Protein AF-A0A353LLB8-F1 (afdb_monomer_lite)

Radius of gyration: 14.52 Å; chains: 1; bounding box: 25×32×37 Å

pLDDT: mean 88.22, std 8.58, range [62.62, 96.12]

Structure (mmCIF, N/CA/C/O backbone):
data_AF-A0A353LLB8-F1
#
_entry.id   AF-A0A353LLB8-F1
#
loop_
_atom_site.group_PDB
_atom_site.id
_atom_site.type_symbol
_atom_site.label_atom_id
_atom_site.label_alt_id
_atom_site.label_comp_id
_atom_site.label_asym_id
_atom_site.label_entity_id
_atom_site.label_seq_id
_atom_site.pdbx_PDB_ins_code
_atom_site.Cartn_x
_atom_site.Cartn_y
_atom_site.Cartn_z
_atom_site.occupancy
_atom_site.B_iso_or_equiv
_atom_site.auth_seq_id
_atom_site.auth_comp_id
_atom_site.auth_asym_id
_atom_site.auth_atom_id
_atom_site.pdbx_PDB_model_num
ATOM 1 N N . TYR A 1 1 ? 2.278 12.240 -9.047 1.00 71.50 1 TYR A N 1
ATOM 2 C CA . TYR A 1 1 ? 3.468 12.509 -9.881 1.00 71.50 1 TYR A CA 1
ATOM 3 C C . TYR A 1 1 ? 3.679 11.287 -10.768 1.00 71.50 1 TYR A C 1
ATOM 5 O O . TYR A 1 1 ? 3.267 10.208 -10.359 1.00 71.50 1 TYR A O 1
ATOM 13 N N . GLN A 1 2 ? 4.240 11.445 -11.969 1.00 82.31 2 GLN A N 1
ATOM 14 C CA . GLN A 1 2 ? 4.647 10.306 -12.805 1.00 82.31 2 GLN A CA 1
ATOM 15 C C . GLN A 1 2 ? 6.115 9.975 -12.528 1.00 82.31 2 GLN A C 1
ATOM 17 O O . GLN A 1 2 ? 6.911 10.878 -12.272 1.00 82.31 2 GLN A O 1
ATOM 22 N N . SER A 1 3 ? 6.447 8.688 -12.535 1.00 92.12 3 SER A N 1
ATOM 23 C CA . SER A 1 3 ? 7.808 8.182 -12.350 1.00 92.12 3 SER A CA 1
ATOM 24 C C . SER A 1 3 ? 8.447 7.904 -13.713 1.00 92.12 3 SER A C 1
ATOM 26 O O . SER A 1 3 ? 7.730 7.504 -14.632 1.00 92.12 3 SER A O 1
ATOM 28 N N . PRO A 1 4 ? 9.776 8.061 -13.871 1.00 93.81 4 PRO A N 1
ATOM 29 C CA . PRO A 1 4 ? 10.467 7.644 -15.094 1.00 93.81 4 PRO A CA 1
ATOM 30 C C . PRO A 1 4 ? 10.441 6.121 -15.306 1.00 93.81 4 PRO A C 1
ATOM 32 O O . PRO A 1 4 ? 10.712 5.652 -16.408 1.00 93.81 4 PRO A O 1
ATOM 35 N N . GLU A 1 5 ? 10.105 5.352 -14.268 1.00 94.69 5 GLU A N 1
ATOM 36 C CA . GLU A 1 5 ? 10.133 3.890 -14.272 1.00 94.69 5 GLU A CA 1
ATOM 37 C C . GLU A 1 5 ? 8.841 3.295 -13.709 1.00 94.69 5 GLU A C 1
ATOM 39 O O . GLU A 1 5 ? 8.228 3.864 -12.800 1.00 94.69 5 GLU A O 1
ATOM 44 N N . ASN A 1 6 ? 8.481 2.116 -14.226 1.00 95.50 6 ASN A N 1
ATOM 45 C CA . ASN A 1 6 ? 7.400 1.281 -13.718 1.00 95.50 6 ASN A CA 1
ATOM 46 C C . ASN A 1 6 ? 7.933 0.355 -12.627 1.00 95.50 6 ASN A C 1
ATOM 48 O O . ASN A 1 6 ? 8.690 -0.576 -12.903 1.00 95.50 6 ASN A O 1
ATOM 52 N N . ARG A 1 7 ? 7.529 0.598 -11.382 1.00 95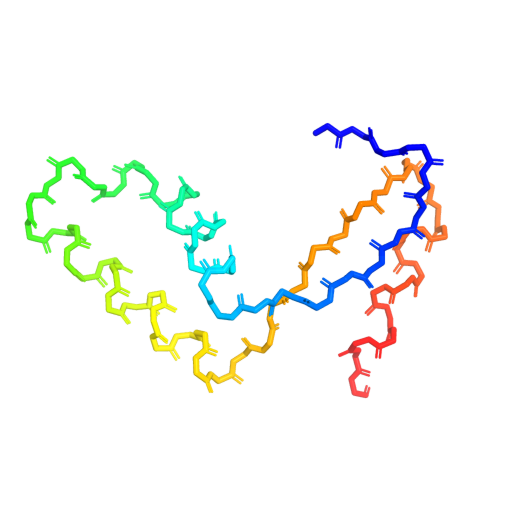.81 7 ARG A N 1
ATOM 53 C CA . ARG A 1 7 ? 7.984 -0.170 -10.228 1.00 95.81 7 ARG A CA 1
ATOM 54 C C . ARG A 1 7 ? 6.861 -0.368 -9.226 1.00 95.81 7 ARG A C 1
ATOM 56 O O . ARG A 1 7 ? 6.266 0.585 -8.727 1.00 95.81 7 ARG A O 1
ATOM 63 N N . LEU A 1 8 ? 6.637 -1.630 -8.881 1.00 95.69 8 LEU A N 1
ATOM 64 C CA . LEU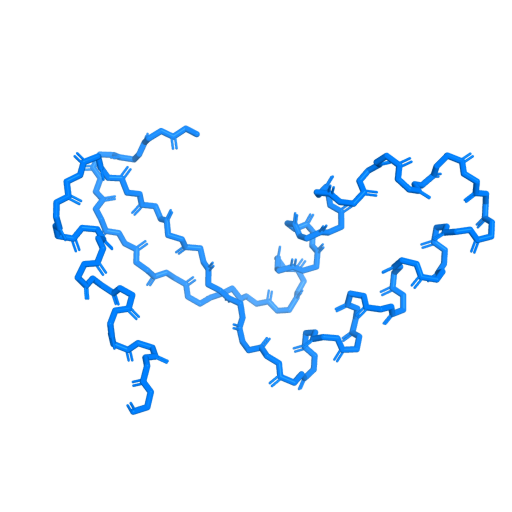 A 1 8 ? 5.698 -2.035 -7.849 1.00 95.69 8 LEU A CA 1
ATOM 65 C C . LEU A 1 8 ? 6.471 -2.374 -6.573 1.00 95.69 8 LEU A C 1
ATOM 67 O O . LEU A 1 8 ? 7.229 -3.341 -6.534 1.00 95.69 8 LEU A O 1
ATOM 71 N N . THR A 1 9 ? 6.295 -1.570 -5.527 1.00 96.12 9 THR A N 1
ATOM 72 C CA . THR A 1 9 ? 7.000 -1.751 -4.252 1.00 96.12 9 THR A CA 1
ATOM 73 C C . THR A 1 9 ? 6.000 -2.030 -3.144 1.00 96.12 9 THR A C 1
ATOM 75 O O . THR A 1 9 ? 5.086 -1.237 -2.915 1.00 96.12 9 THR A O 1
ATOM 78 N N . ARG A 1 10 ? 6.178 -3.145 -2.427 1.00 95.38 10 ARG A N 1
ATOM 79 C CA . ARG A 1 10 ? 5.398 -3.422 -1.216 1.00 95.38 10 ARG A CA 1
ATOM 80 C C . ARG A 1 10 ? 5.805 -2.440 -0.125 1.00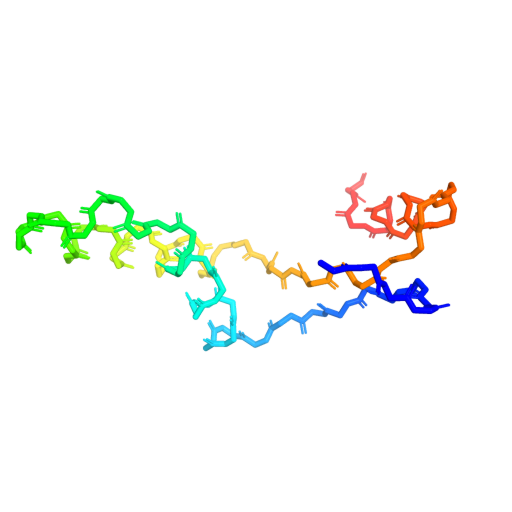 95.38 10 ARG A C 1
ATOM 82 O O . ARG A 1 10 ? 6.987 -2.335 0.192 1.00 95.38 10 ARG A O 1
ATOM 89 N N . LEU A 1 11 ? 4.833 -1.744 0.448 1.00 96.12 11 LEU A N 1
ATOM 90 C CA . LEU A 1 11 ? 5.079 -0.804 1.533 1.00 96.12 11 LEU A CA 1
ATOM 91 C C . LEU A 1 11 ? 5.143 -1.533 2.874 1.00 96.12 11 LEU A C 1
ATOM 93 O O . LEU A 1 11 ? 4.422 -2.507 3.107 1.00 96.12 11 LEU A O 1
ATOM 97 N N . ARG A 1 12 ? 5.973 -1.026 3.789 1.00 94.62 12 ARG A N 1
ATOM 98 C CA . ARG A 1 12 ? 5.892 -1.401 5.205 1.00 94.62 12 ARG A CA 1
ATOM 99 C C . ARG A 1 12 ? 4.625 -0.797 5.804 1.00 94.62 12 ARG A C 1
ATOM 101 O O . ARG A 1 12 ? 4.172 0.261 5.369 1.00 94.62 12 ARG A O 1
ATOM 108 N N . ASN A 1 13 ? 4.093 -1.411 6.859 1.00 90.88 13 ASN A N 1
ATOM 109 C CA . ASN A 1 13 ? 2.838 -0.973 7.485 1.00 90.88 13 ASN A CA 1
ATOM 110 C C . ASN A 1 13 ? 2.837 0.520 7.859 1.00 90.88 13 ASN A C 1
ATOM 112 O O . ASN A 1 13 ? 1.839 1.198 7.656 1.00 90.88 13 ASN A O 1
ATOM 116 N N . VAL A 1 14 ? 3.965 1.056 8.337 1.00 90.94 14 VAL A N 1
ATOM 117 C CA . VAL A 1 14 ? 4.098 2.480 8.700 1.00 90.94 14 VAL A CA 1
ATOM 118 C C . VAL A 1 14 ? 4.032 3.403 7.473 1.00 90.94 14 VAL A C 1
ATOM 120 O O . VAL A 1 14 ? 3.410 4.466 7.515 1.00 90.94 14 VAL A O 1
ATOM 123 N N . GLU A 1 15 ? 4.635 2.995 6.356 1.00 93.38 15 GLU A N 1
ATOM 124 C CA . GLU A 1 15 ? 4.609 3.747 5.093 1.00 93.38 15 GLU A CA 1
ATOM 125 C C . GLU A 1 15 ? 3.209 3.713 4.472 1.00 93.38 15 GLU A C 1
ATOM 127 O O . GLU A 1 15 ? 2.694 4.740 4.030 1.00 93.38 15 GLU A O 1
ATOM 132 N N . ALA A 1 16 ? 2.566 2.544 4.502 1.00 93.31 16 ALA A N 1
ATOM 133 C CA . ALA A 1 16 ? 1.202 2.356 4.032 1.00 93.31 16 ALA A CA 1
ATOM 134 C C . ALA A 1 16 ? 0.192 3.159 4.866 1.00 93.31 16 ALA A C 1
ATOM 136 O O . ALA A 1 16 ? -0.674 3.823 4.299 1.00 93.31 16 ALA A O 1
ATOM 137 N N . LEU A 1 17 ? 0.349 3.170 6.195 1.00 91.44 17 LEU A N 1
ATOM 138 C CA . LEU A 1 17 ? -0.453 3.989 7.104 1.00 91.44 17 LEU A CA 1
ATOM 139 C C . LEU A 1 17 ? -0.345 5.465 6.744 1.00 91.44 17 LEU A C 1
ATOM 141 O O . LEU A 1 17 ? -1.360 6.129 6.575 1.00 91.44 17 LEU A O 1
ATOM 145 N N . SER A 1 18 ? 0.878 5.961 6.571 1.00 89.56 18 SER A N 1
ATOM 146 C CA . SER A 1 18 ? 1.121 7.368 6.248 1.00 89.56 18 SER A CA 1
ATOM 147 C C . SER A 1 18 ? 0.480 7.753 4.910 1.00 89.56 18 SER A C 1
ATOM 149 O O . SER A 1 18 ? -0.158 8.800 4.804 1.00 89.56 18 SER A O 1
ATOM 151 N N . SER A 1 19 ? 0.587 6.876 3.906 1.00 89.12 19 SER A N 1
ATOM 152 C CA . SER A 1 19 ? -0.010 7.077 2.584 1.00 89.12 19 SER A CA 1
ATOM 153 C C . SER A 1 19 ? -1.543 7.089 2.629 1.00 89.12 19 SER A C 1
ATOM 155 O O . SER A 1 19 ? -2.163 8.003 2.090 1.00 89.12 19 SER A O 1
ATOM 157 N N . LEU A 1 20 ? -2.168 6.102 3.278 1.00 87.81 20 LEU A N 1
ATOM 158 C CA . LEU A 1 20 ? -3.629 5.977 3.335 1.00 87.81 20 LEU A CA 1
ATOM 159 C C . LEU A 1 20 ? -4.268 7.025 4.255 1.00 87.81 20 LEU A C 1
ATOM 161 O O . LEU A 1 20 ? -5.302 7.605 3.923 1.00 87.81 20 LEU A O 1
ATOM 165 N N . TYR A 1 21 ? -3.638 7.316 5.393 1.00 84.75 21 TYR A N 1
ATOM 166 C CA . TYR A 1 21 ? -4.135 8.305 6.348 1.00 84.75 21 TYR A CA 1
ATOM 167 C C . TYR A 1 21 ? -4.078 9.734 5.787 1.00 84.75 21 TYR A C 1
ATOM 169 O O . TYR A 1 21 ? -4.933 10.570 6.100 1.00 84.75 21 TYR A O 1
ATOM 177 N N . ALA A 1 22 ? -3.106 10.023 4.913 1.00 82.81 22 ALA A N 1
ATOM 178 C CA . AL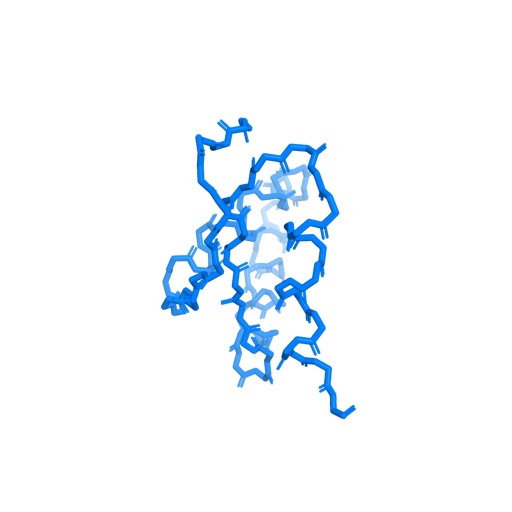A A 1 22 ? -3.058 11.273 4.163 1.00 82.81 22 ALA A CA 1
ATOM 179 C C . ALA A 1 22 ? -4.248 11.405 3.197 1.00 82.81 22 ALA A C 1
ATOM 181 O O . ALA A 1 22 ? -4.864 12.468 3.148 1.00 82.81 22 ALA A O 1
ATOM 182 N N . SER A 1 23 ? -4.631 10.332 2.496 1.00 79.12 23 SER A N 1
ATOM 183 C CA . SER A 1 23 ? -5.806 10.324 1.608 1.00 79.12 23 SER A CA 1
ATOM 184 C C . SER A 1 23 ? -7.131 10.516 2.353 1.00 79.12 23 SER A C 1
ATOM 186 O O . SER A 1 23 ? -8.067 11.086 1.799 1.00 79.12 23 SER A O 1
ATOM 188 N N . ALA A 1 24 ? -7.208 10.121 3.626 1.00 75.69 24 ALA A N 1
ATOM 189 C CA . ALA A 1 24 ? -8.392 10.307 4.464 1.00 75.69 24 ALA A CA 1
ATOM 190 C C . ALA A 1 24 ? -8.498 11.712 5.102 1.00 75.69 24 ALA A C 1
ATOM 192 O O . ALA A 1 24 ? -9.299 11.925 6.013 1.00 75.69 24 ALA A O 1
ATOM 193 N N . ALA A 1 25 ? -7.701 12.688 4.645 1.00 69.19 25 ALA A N 1
ATOM 194 C CA . ALA A 1 25 ? -7.556 13.995 5.286 1.00 69.19 25 ALA A CA 1
ATOM 195 C C . ALA A 1 25 ? -8.848 14.773 5.533 1.00 69.19 25 ALA A C 1
ATOM 197 O O . ALA A 1 25 ? -8.967 15.417 6.573 1.00 69.19 25 ALA A O 1
ATOM 198 N N . MET A 1 26 ? -9.808 14.680 4.616 1.00 67.62 26 MET A N 1
ATOM 199 C CA . MET A 1 26 ? -11.087 15.391 4.708 1.00 67.62 26 MET A CA 1
ATOM 200 C C . MET A 1 26 ? -11.968 14.891 5.863 1.00 67.62 26 MET A C 1
ATOM 202 O O . MET A 1 26 ? -12.813 15.630 6.357 1.00 67.62 26 MET A O 1
ATOM 206 N N . LEU A 1 27 ? -11.755 13.654 6.325 1.00 65.25 27 LEU A N 1
ATOM 207 C CA . LEU A 1 27 ? -12.512 13.041 7.421 1.00 65.25 27 LEU A CA 1
ATOM 208 C C . LEU A 1 27 ? -11.930 13.376 8.805 1.00 65.25 27 LEU A C 1
ATOM 210 O O . LEU A 1 27 ? -12.547 13.074 9.821 1.00 65.25 27 LEU A O 1
ATOM 214 N N . ARG A 1 28 ? -10.753 14.016 8.860 1.00 62.62 28 ARG A N 1
ATOM 215 C CA . ARG A 1 28 ? -10.016 14.318 10.101 1.00 62.62 28 ARG A CA 1
ATOM 216 C C . ARG A 1 28 ? -10.419 15.635 10.776 1.00 62.62 28 ARG A C 1
ATOM 218 O O . ARG A 1 28 ? -9.816 15.999 11.782 1.00 62.62 28 ARG A O 1
ATOM 225 N N . SER A 1 29 ? -11.358 16.378 10.197 1.00 67.12 29 SER A N 1
ATOM 226 C CA . SER A 1 29 ? -11.803 17.694 10.684 1.00 67.12 29 SER A CA 1
ATOM 227 C C . SER A 1 29 ? -12.595 17.599 11.991 1.00 67.12 29 SER A C 1
ATOM 229 O O . SER A 1 29 ? -12.622 18.548 12.766 1.00 67.12 29 SER A O 1
ATOM 231 N N . ASP A 1 30 ? -13.215 16.443 12.232 1.00 77.94 30 ASP A N 1
ATOM 232 C CA . ASP A 1 30 ? -13.917 16.107 13.466 1.00 77.94 30 ASP A CA 1
ATOM 233 C C . ASP A 1 30 ? -13.028 15.213 14.343 1.00 77.94 30 ASP A C 1
ATOM 235 O O . ASP A 1 30 ? -12.488 14.207 13.874 1.00 77.94 30 ASP A O 1
ATOM 239 N N . ALA A 1 31 ? -12.863 15.583 15.615 1.00 70.25 31 ALA A N 1
ATOM 240 C CA . ALA A 1 31 ? -11.956 14.894 16.531 1.00 70.25 31 ALA A CA 1
ATOM 241 C C . ALA A 1 31 ? -12.340 13.419 16.747 1.00 70.25 31 ALA A C 1
ATOM 243 O O . ALA A 1 31 ? -11.453 12.573 16.796 1.00 70.25 31 ALA A O 1
ATOM 244 N N . GLY A 1 32 ? -13.637 13.092 16.790 1.00 75.00 32 GLY A N 1
ATOM 245 C CA . GLY A 1 32 ? -14.107 11.711 16.921 1.00 75.00 32 GLY A CA 1
ATOM 246 C C . GLY A 1 32 ? -13.928 10.887 15.643 1.00 75.00 32 GLY A C 1
ATOM 247 O O . GLY A 1 32 ? -13.768 9.669 15.701 1.00 75.00 32 GLY A O 1
ATOM 248 N N . ASN A 1 33 ? -13.918 11.530 14.477 1.00 79.94 33 ASN A N 1
ATOM 249 C CA . ASN A 1 33 ? -13.663 10.858 13.205 1.00 79.94 33 ASN A CA 1
ATOM 250 C C . ASN A 1 33 ? -12.179 10.581 12.952 1.00 79.94 33 ASN A C 1
ATOM 252 O O . ASN A 1 33 ? -11.872 9.622 12.246 1.00 79.94 33 ASN A O 1
ATOM 256 N N . LYS A 1 34 ? -11.251 11.346 13.543 1.00 80.56 34 LYS A N 1
ATOM 257 C CA . LYS A 1 34 ? -9.804 11.086 13.407 1.00 80.56 34 LYS A CA 1
ATOM 258 C C . LYS A 1 34 ? -9.417 9.698 13.903 1.00 80.56 34 LYS A C 1
ATOM 260 O O . LYS A 1 34 ? -8.710 8.991 13.182 1.00 80.56 34 LYS A O 1
ATOM 265 N N . ASP A 1 35 ? -9.893 9.330 15.088 1.00 85.94 35 ASP A N 1
ATOM 266 C CA . ASP A 1 35 ? -9.565 8.052 15.724 1.00 85.94 35 ASP A CA 1
ATOM 267 C C . ASP A 1 35 ? -10.220 6.894 14.969 1.00 85.94 35 ASP A C 1
ATOM 269 O O . ASP A 1 35 ? -9.550 5.939 14.592 1.00 85.94 35 ASP A O 1
ATOM 273 N N . ARG A 1 36 ? -11.496 7.042 14.589 1.00 87.56 36 ARG A N 1
ATOM 274 C CA . ARG A 1 36 ? -12.205 6.030 13.786 1.00 87.56 36 ARG A CA 1
ATOM 275 C C . ARG A 1 36 ? -11.540 5.780 12.434 1.00 87.56 36 ARG A C 1
ATOM 277 O O . ARG A 1 36 ? -11.436 4.638 11.998 1.00 87.56 36 ARG A O 1
ATOM 284 N N . VAL A 1 37 ? -11.088 6.836 11.757 1.00 88.06 37 VAL A N 1
ATOM 285 C CA . VAL A 1 37 ? -10.354 6.714 10.490 1.00 88.06 37 VAL A CA 1
ATOM 286 C C . VAL A 1 37 ? -9.029 5.989 10.707 1.00 88.06 37 VAL A C 1
ATOM 288 O O . VAL A 1 37 ? -8.672 5.131 9.901 1.00 88.06 37 VAL A O 1
ATOM 291 N N . LEU A 1 38 ? -8.309 6.307 11.785 1.00 88.75 38 LEU A N 1
ATOM 292 C CA . LEU A 1 38 ? -7.055 5.638 12.117 1.00 88.75 38 LEU A CA 1
ATOM 293 C C . LEU A 1 38 ? -7.270 4.141 12.380 1.00 88.75 38 LEU A C 1
ATOM 295 O O . LEU A 1 38 ? -6.559 3.325 11.793 1.00 88.75 38 LEU A O 1
ATOM 299 N N . ASP A 1 39 ? -8.276 3.787 13.180 1.00 91.06 39 ASP A N 1
ATOM 300 C CA . ASP A 1 39 ? -8.622 2.400 13.510 1.00 91.06 39 ASP A CA 1
ATOM 301 C C . ASP A 1 39 ? -8.980 1.592 12.261 1.00 91.06 39 ASP A C 1
ATOM 303 O O . ASP A 1 39 ? -8.491 0.476 12.066 1.00 91.06 39 ASP A O 1
ATOM 307 N N . VAL A 1 40 ? -9.790 2.170 11.368 1.00 91.44 40 VAL A N 1
ATOM 308 C CA . VAL A 1 40 ? -10.167 1.528 10.103 1.00 91.44 40 VAL A CA 1
ATOM 309 C C . VAL A 1 40 ? -8.941 1.299 9.223 1.00 91.44 40 VAL A C 1
ATOM 311 O O . VAL A 1 40 ? -8.750 0.191 8.720 1.00 91.44 40 VAL A O 1
ATOM 314 N N . VAL A 1 41 ? -8.085 2.311 9.048 1.00 90.81 41 VAL A N 1
ATOM 315 C CA . VAL A 1 41 ? -6.868 2.164 8.237 1.00 90.81 41 VAL A CA 1
ATOM 316 C C . VAL A 1 41 ? -5.947 1.104 8.847 1.00 90.81 41 VAL A C 1
ATOM 318 O O . VAL A 1 41 ? -5.456 0.239 8.123 1.00 90.81 41 VAL A O 1
ATOM 321 N N . ALA A 1 42 ? -5.760 1.100 10.168 1.00 91.25 42 ALA A N 1
ATOM 322 C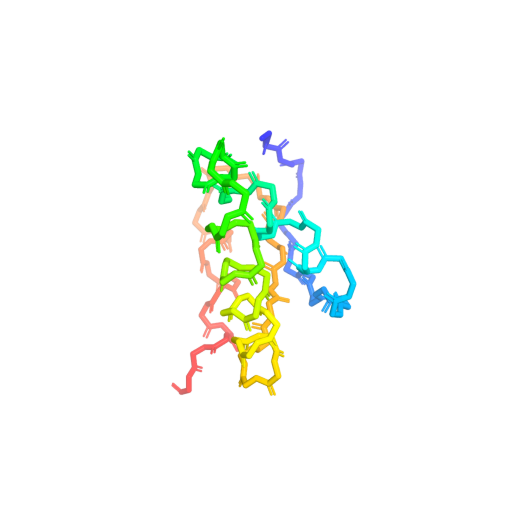 CA . ALA A 1 42 ? -4.954 0.095 10.856 1.00 91.25 42 ALA A CA 1
ATOM 323 C C . ALA A 1 42 ? -5.510 -1.329 10.667 1.00 91.25 42 ALA A C 1
ATOM 325 O O . ALA A 1 42 ? -4.749 -2.247 10.352 1.00 91.25 42 ALA A O 1
ATOM 326 N N . ALA A 1 43 ? -6.828 -1.514 10.786 1.00 92.88 43 ALA A N 1
ATOM 327 C CA . ALA A 1 43 ? -7.485 -2.805 10.588 1.00 92.88 43 ALA A CA 1
ATOM 328 C C . ALA A 1 43 ? -7.351 -3.324 9.145 1.00 92.88 43 ALA A C 1
ATOM 330 O O . ALA A 1 43 ? -7.148 -4.522 8.933 1.00 92.88 43 ALA A O 1
ATOM 331 N N . VAL A 1 44 ? -7.420 -2.437 8.146 1.00 91.75 44 VAL A N 1
ATOM 332 C CA . VAL A 1 44 ? -7.198 -2.794 6.734 1.00 91.75 44 VAL A CA 1
ATOM 333 C C . VAL A 1 44 ? -5.760 -3.263 6.513 1.00 91.75 44 VAL A C 1
ATOM 335 O O . VAL A 1 44 ? -5.548 -4.312 5.904 1.00 91.75 44 VAL A O 1
ATOM 338 N N . LEU A 1 45 ? -4.774 -2.542 7.053 1.00 92.31 45 LEU A N 1
ATOM 339 C CA . LEU A 1 45 ? -3.350 -2.858 6.875 1.00 92.31 45 LEU A CA 1
ATOM 340 C C . LEU A 1 45 ? -2.932 -4.206 7.472 1.00 92.31 45 LEU A C 1
ATOM 342 O O . LEU A 1 45 ? -1.969 -4.808 7.004 1.00 92.31 45 LEU A O 1
ATOM 346 N N . GLN A 1 46 ? -3.651 -4.705 8.479 1.00 91.50 46 GLN A N 1
ATOM 347 C CA . GLN A 1 46 ? -3.403 -6.040 9.035 1.00 91.50 46 GLN A CA 1
ATOM 348 C C . GLN A 1 46 ? -3.834 -7.175 8.098 1.00 91.50 46 GLN A C 1
ATOM 350 O O . GLN A 1 46 ? -3.375 -8.304 8.254 1.00 91.50 46 GLN A O 1
ATOM 355 N N . ARG A 1 47 ? -4.728 -6.898 7.143 1.00 92.81 47 ARG A N 1
ATOM 356 C CA . ARG A 1 47 ? -5.379 -7.920 6.307 1.00 92.81 47 ARG A CA 1
ATOM 357 C C . ARG A 1 47 ? -4.973 -7.820 4.845 1.00 92.81 47 ARG A C 1
ATOM 359 O O . ARG A 1 47 ? -4.941 -8.833 4.155 1.00 92.81 47 ARG A O 1
ATOM 366 N N . VAL A 1 48 ? -4.682 -6.609 4.374 1.00 92.50 48 VAL A N 1
ATOM 367 C CA . VAL A 1 48 ? -4.443 -6.321 2.961 1.00 92.50 48 VAL A CA 1
ATOM 368 C C . VAL A 1 48 ? -3.052 -5.706 2.791 1.00 92.50 48 VAL A C 1
ATOM 370 O O . VAL A 1 48 ? -2.792 -4.629 3.333 1.00 92.50 48 VAL A O 1
ATOM 373 N N . PRO A 1 49 ? -2.140 -6.353 2.040 1.00 93.00 49 PRO A N 1
ATOM 374 C CA . PRO A 1 49 ? -0.849 -5.759 1.733 1.00 93.00 49 PRO A CA 1
ATOM 375 C C . PRO A 1 49 ? -1.026 -4.556 0.802 1.00 93.00 49 PRO A C 1
ATOM 377 O O . PRO A 1 49 ? -1.745 -4.621 -0.192 1.00 93.00 49 PRO A O 1
ATOM 380 N N . VAL A 1 50 ? -0.335 -3.460 1.110 1.00 94.19 50 VAL A N 1
ATOM 381 C CA . VAL A 1 50 ? -0.389 -2.225 0.320 1.00 94.19 50 VAL A CA 1
ATOM 382 C C . VAL A 1 50 ? 0.889 -2.069 -0.490 1.00 94.19 50 VAL A C 1
ATOM 384 O O . VAL A 1 50 ? 1.997 -2.300 0.001 1.00 94.19 50 VAL A O 1
ATOM 387 N N . TYR A 1 51 ? 0.724 -1.646 -1.738 1.00 94.94 51 TYR A N 1
ATOM 388 C CA . TYR A 1 51 ? 1.809 -1.434 -2.682 1.00 94.94 51 TYR A CA 1
ATOM 389 C C . TYR A 1 51 ? 1.758 -0.008 -3.215 1.00 94.94 51 TYR A C 1
ATOM 391 O O . TYR A 1 51 ? 0.684 0.555 -3.423 1.00 94.94 51 TYR A O 1
ATOM 399 N N . ARG A 1 52 ? 2.934 0.558 -3.468 1.00 93.75 52 ARG A N 1
ATOM 400 C CA . ARG A 1 52 ? 3.096 1.778 -4.250 1.00 93.75 52 ARG A CA 1
ATOM 401 C C . ARG A 1 52 ? 3.465 1.389 -5.673 1.00 93.75 52 ARG A C 1
ATOM 403 O O . ARG A 1 52 ? 4.403 0.616 -5.875 1.00 93.75 52 ARG A O 1
ATOM 410 N N . LEU A 1 53 ? 2.722 1.935 -6.629 1.00 94.62 53 LEU A N 1
ATOM 411 C CA . LEU A 1 53 ? 3.046 1.865 -8.046 1.00 94.62 53 LEU A CA 1
ATOM 412 C C . LEU A 1 53 ? 3.626 3.215 -8.466 1.00 94.62 53 LEU A C 1
ATOM 414 O O . LEU A 1 53 ? 2.898 4.191 -8.632 1.00 94.62 53 LEU A O 1
ATOM 418 N N . ASP A 1 54 ? 4.942 3.260 -8.610 1.00 95.12 54 ASP A N 1
ATOM 419 C CA . ASP A 1 54 ? 5.604 4.322 -9.354 1.00 95.12 54 ASP A CA 1
ATOM 420 C C . ASP A 1 54 ? 5.481 3.955 -10.837 1.00 95.12 54 ASP A C 1
ATOM 422 O O . ASP A 1 54 ? 5.848 2.843 -11.217 1.00 95.12 54 ASP A O 1
ATOM 426 N N . CYS A 1 55 ? 4.890 4.824 -11.661 1.00 94.50 55 CYS A N 1
ATOM 427 C CA . CYS A 1 55 ? 4.611 4.483 -13.054 1.00 94.50 55 CYS A CA 1
ATOM 428 C C . CYS A 1 55 ? 4.773 5.627 -14.055 1.00 94.50 55 CYS A C 1
ATOM 430 O O . CYS A 1 55 ? 4.550 6.807 -13.752 1.00 94.50 55 CYS A O 1
ATOM 432 N N . ARG A 1 56 ? 5.097 5.211 -15.281 1.00 94.38 56 ARG A N 1
ATOM 433 C CA . ARG A 1 56 ? 4.837 5.927 -16.529 1.00 94.38 56 ARG A CA 1
ATOM 434 C C . ARG A 1 56 ? 3.371 5.703 -16.945 1.00 94.38 56 ARG A C 1
ATOM 436 O O . ARG A 1 56 ? 2.757 4.719 -16.526 1.00 94.38 56 ARG A O 1
ATOM 443 N N . PRO A 1 57 ? 2.782 6.575 -17.781 1.00 90.69 57 PRO A N 1
ATOM 444 C CA . PRO A 1 57 ? 1.413 6.412 -18.272 1.00 90.69 57 PRO A CA 1
ATOM 445 C C . PRO A 1 57 ? 1.345 5.403 -19.434 1.00 90.69 57 PRO A C 1
ATOM 447 O O . PRO A 1 57 ? 0.938 5.749 -20.540 1.00 90.69 57 PRO A O 1
ATOM 450 N N . ASP A 1 58 ? 1.777 4.165 -19.202 1.00 93.44 58 ASP A N 1
ATOM 451 C CA . ASP A 1 58 ? 1.849 3.114 -20.217 1.00 93.44 58 ASP A CA 1
ATOM 452 C C . ASP A 1 58 ? 1.168 1.806 -19.776 1.00 93.44 58 ASP A C 1
ATOM 454 O O . ASP A 1 58 ? 0.712 1.637 -18.642 1.00 93.44 58 ASP A O 1
ATOM 458 N N . TYR A 1 59 ? 1.070 0.867 -20.715 1.00 93.69 59 TYR A N 1
ATOM 459 C CA . TYR A 1 59 ? 0.466 -0.444 -20.483 1.00 93.69 59 TYR A CA 1
ATOM 460 C C . TYR A 1 59 ? 1.287 -1.328 -19.527 1.00 93.69 59 TYR A C 1
ATOM 462 O O . TYR A 1 59 ? 0.731 -2.146 -18.787 1.00 93.69 59 TYR A O 1
ATOM 470 N N . GLU A 1 60 ? 2.611 -1.177 -19.526 1.00 93.12 60 GLU A N 1
ATOM 471 C CA . GLU A 1 60 ? 3.508 -1.973 -18.686 1.00 93.12 60 GLU A CA 1
ATOM 472 C C . GLU A 1 60 ? 3.249 -1.710 -17.197 1.00 93.12 60 GLU A C 1
ATOM 474 O O . GLU A 1 60 ? 3.206 -2.656 -16.409 1.00 93.12 60 GLU A O 1
ATOM 479 N N . ALA A 1 61 ? 2.963 -0.460 -16.819 1.00 93.38 61 ALA A N 1
ATOM 480 C CA . ALA A 1 61 ? 2.571 -0.095 -15.460 1.00 93.38 61 ALA A CA 1
ATOM 481 C C . ALA A 1 61 ? 1.352 -0.886 -14.963 1.00 93.38 61 ALA A C 1
ATOM 483 O O . ALA A 1 61 ? 1.340 -1.388 -13.838 1.00 93.38 61 ALA A O 1
ATOM 484 N N . VAL A 1 62 ? 0.330 -1.022 -15.813 1.00 93.06 62 VAL A N 1
ATOM 485 C CA . VAL A 1 62 ? -0.884 -1.795 -15.504 1.00 93.06 62 VAL A CA 1
ATOM 486 C C . VAL A 1 62 ? -0.567 -3.286 -15.446 1.00 93.06 62 VAL A C 1
ATOM 488 O O . VAL A 1 62 ? -1.096 -4.006 -14.606 1.00 93.06 62 VAL A O 1
ATOM 491 N N . SER A 1 63 ? 0.320 -3.765 -16.313 1.00 94.69 63 SER A N 1
ATOM 492 C CA . SER A 1 63 ? 0.701 -5.178 -16.348 1.00 94.69 63 SER A CA 1
ATOM 493 C C . SER A 1 63 ? 1.365 -5.635 -15.049 1.00 94.69 63 SER A C 1
ATOM 495 O O . SER A 1 63 ? 1.115 -6.757 -14.612 1.00 94.69 63 SER A O 1
ATOM 497 N N . LEU A 1 64 ? 2.121 -4.761 -14.373 1.00 94.19 64 LEU A N 1
ATOM 498 C CA . LEU A 1 64 ? 2.716 -5.070 -13.068 1.00 94.19 64 LEU A CA 1
ATOM 499 C C . LEU A 1 64 ? 1.669 -5.425 -12.003 1.00 94.19 64 LEU A C 1
ATOM 501 O O . LEU A 1 64 ? 1.911 -6.314 -11.187 1.00 94.19 64 LEU A O 1
ATOM 505 N N . THR A 1 65 ? 0.496 -4.783 -12.004 1.00 93.81 65 THR A N 1
ATOM 506 C CA . THR A 1 65 ? -0.532 -5.030 -10.976 1.00 93.81 65 THR A CA 1
ATOM 507 C C . THR A 1 65 ? -1.212 -6.385 -11.140 1.00 93.81 65 THR A C 1
ATOM 509 O O . THR A 1 65 ? -1.711 -6.931 -10.159 1.00 93.81 65 THR A O 1
ATOM 512 N N . ARG A 1 66 ? -1.167 -6.982 -12.340 1.00 93.81 66 ARG A N 1
ATOM 513 C CA . ARG A 1 66 ? -1.705 -8.330 -12.587 1.00 93.81 66 ARG A CA 1
ATOM 514 C C . ARG A 1 66 ? -1.008 -9.394 -11.745 1.00 93.81 66 ARG A C 1
ATOM 516 O O . ARG A 1 66 ? -1.654 -10.356 -11.361 1.00 93.81 66 ARG A O 1
ATOM 523 N N . SER A 1 67 ? 0.269 -9.194 -11.411 1.00 91.75 67 SER A N 1
ATOM 524 C CA . SER A 1 67 ? 1.015 -10.096 -10.520 1.00 91.75 67 SER A CA 1
ATOM 525 C C . SER A 1 67 ? 0.458 -10.168 -9.091 1.00 91.75 67 SER A C 1
ATOM 527 O O . SER A 1 67 ? 0.826 -11.067 -8.342 1.00 91.75 67 SER A O 1
ATOM 529 N N . LEU A 1 68 ? -0.411 -9.226 -8.703 1.00 92.38 68 LEU A N 1
ATOM 530 C CA . LEU A 1 68 ? -1.063 -9.190 -7.393 1.00 92.38 68 LEU A CA 1
ATOM 531 C C . LEU A 1 68 ? -2.434 -9.877 -7.379 1.00 92.38 68 LEU A C 1
ATOM 533 O O . LEU A 1 68 ? -3.034 -9.992 -6.310 1.00 92.38 68 LEU A O 1
ATOM 537 N N . LEU A 1 69 ? -2.960 -10.265 -8.543 1.00 88.44 69 LEU A N 1
ATOM 538 C CA . LEU A 1 69 ? -4.247 -10.943 -8.649 1.00 88.44 69 LEU A CA 1
ATOM 539 C C . LEU A 1 69 ? -4.055 -12.457 -8.436 1.00 88.44 69 LEU A C 1
ATOM 541 O O . LEU A 1 69 ? -3.038 -12.990 -8.881 1.00 88.44 69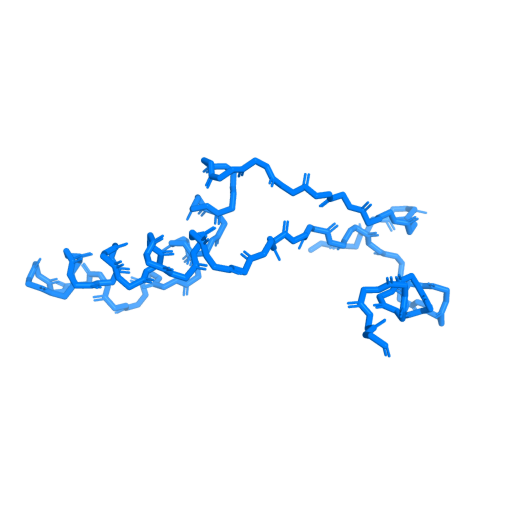 LEU A O 1
ATOM 545 N N . PRO A 1 70 ? -4.991 -13.129 -7.740 1.00 77.81 70 PRO A N 1
ATOM 546 C CA . PRO A 1 70 ? -4.972 -14.580 -7.561 1.00 77.81 70 PRO A CA 1
ATOM 547 C C . PRO A 1 70 ? -5.223 -15.347 -8.865 1.00 77.81 70 PRO A C 1
ATOM 549 O O . PRO A 1 70 ? -5.875 -14.788 -9.779 1.00 77.81 70 PRO A O 1
#

Secondary structure (DSSP, 8-state):
---SS-EEEEPPHHHHHHHHHHHTGGGGGSHHHHHHHHHHHHHHHTTS--EEEE--SSHHHHHHHHTT--

Sequence (70 aa):
YQSPENRLTRLRNVEALSSLYASAAMLRSDAGNKDRVLDVVAAVLQRVPVYRLDCRPDYEAVSLTRSLLP

Foldseek 3Di:
DAAPDWDKAWDDLVRQLVVQLVVCVVQVPDVVSSVVSSVVSSVCVVPDTDIDTRHDPDPVNVVVCVVVPD